Protein AF-A0A2Z5UQM5-F1 (afdb_monomer)

Solvent-accessible surface area (backbone atoms only — not comparable to full-atom values): 4118 Å² total; per-residue (Å²): 135,83,75,51,75,68,53,48,39,49,53,52,24,51,51,41,37,73,75,43,49,93,46,27,67,57,54,48,52,53,52,33,52,55,28,55,76,72,65,35,61,70,58,28,55,54,47,50,55,22,49,55,47,41,55,53,48,54,58,59,55,59,65,71,74,68,82,81,82,80,136

pLDDT: mean 84.03, std 16.04, range [37.59, 97.31]

Secondary structure (DSSP, 8-state):
-PPPHHHHHHHHHHHHHHHHGGGHHHHHHHHHHHHHHTT-HHHHHHHHHHHHHHHHHHHHHTTTT-SS---

Sequence (71 aa):
MSLSPEQHVWACALEVERQHGERANLFVAERIGALALTGDLAGVEMWKAIAKRLDQLGRADGVSDQRKICP

Structure (mmCIF, N/CA/C/O backbone):
data_AF-A0A2Z5UQM5-F1
#
_entry.id   AF-A0A2Z5UQM5-F1
#
loop_
_atom_site.group_PDB
_atom_site.id
_atom_site.type_symbol
_atom_site.label_atom_id
_atom_site.label_alt_id
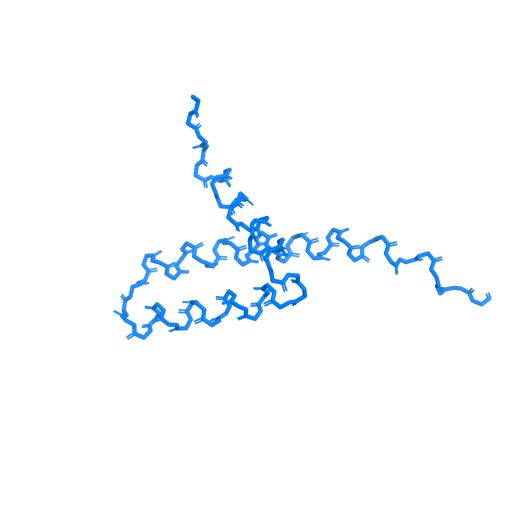_atom_site.label_comp_id
_atom_site.label_asym_id
_atom_site.label_entity_id
_atom_site.label_seq_id
_atom_site.pdbx_PDB_ins_code
_atom_site.Cartn_x
_atom_site.Cartn_y
_atom_site.Cartn_z
_atom_site.occupancy
_atom_site.B_iso_or_equiv
_atom_site.auth_seq_id
_atom_site.auth_comp_id
_atom_site.auth_asym_id
_atom_site.auth_atom_id
_atom_site.pdbx_PDB_model_num
ATOM 1 N N . MET A 1 1 ? 15.821 18.660 0.182 1.00 46.81 1 MET A N 1
ATOM 2 C CA . MET A 1 1 ? 14.708 18.524 -0.780 1.00 46.81 1 MET A CA 1
ATOM 3 C C . MET A 1 1 ? 13.786 17.446 -0.246 1.00 46.81 1 MET A C 1
ATOM 5 O O . MET A 1 1 ? 14.211 16.302 -0.187 1.00 46.81 1 MET A O 1
ATOM 9 N N . SER A 1 2 ? 12.600 17.810 0.240 1.00 70.44 2 SER A N 1
ATOM 10 C CA . SER A 1 2 ? 11.619 16.831 0.722 1.00 70.44 2 SER A CA 1
ATOM 11 C C . SER A 1 2 ? 10.867 16.260 -0.473 1.00 70.44 2 SER A C 1
ATOM 13 O O . SER A 1 2 ? 10.385 17.029 -1.305 1.00 70.44 2 SER A O 1
ATOM 15 N N . LEU A 1 3 ? 10.797 14.935 -0.577 1.00 74.25 3 LEU A N 1
ATOM 16 C CA . LEU A 1 3 ? 9.957 14.276 -1.571 1.00 74.25 3 LEU A CA 1
ATOM 17 C C . LEU A 1 3 ? 8.490 14.601 -1.253 1.00 74.25 3 LEU A C 1
ATOM 19 O O . LEU A 1 3 ? 8.095 14.666 -0.086 1.00 74.25 3 LEU A O 1
ATOM 23 N N . SER A 1 4 ? 7.673 14.832 -2.278 1.00 85.56 4 SER A N 1
ATOM 24 C CA . SER A 1 4 ? 6.229 14.968 -2.069 1.00 85.56 4 SER A CA 1
ATOM 25 C C . SER A 1 4 ? 5.638 13.620 -1.617 1.00 85.56 4 SER A C 1
ATOM 27 O O . SER A 1 4 ? 6.214 12.570 -1.917 1.00 85.56 4 SER A O 1
ATOM 29 N N . PRO A 1 5 ? 4.479 13.596 -0.932 1.00 82.00 5 PRO A N 1
ATOM 30 C CA . PRO A 1 5 ? 3.833 12.343 -0.528 1.00 82.00 5 PRO A CA 1
ATOM 31 C C . PRO A 1 5 ? 3.637 11.363 -1.694 1.00 82.00 5 PRO A C 1
ATOM 33 O O . PRO A 1 5 ? 3.797 10.156 -1.541 1.00 82.00 5 PRO A O 1
ATOM 36 N N . GLU A 1 6 ? 3.365 11.882 -2.892 1.00 83.94 6 GLU A N 1
ATOM 37 C CA . GLU A 1 6 ? 3.265 11.072 -4.104 1.00 83.94 6 GLU A CA 1
ATOM 38 C C . GLU A 1 6 ? 4.614 10.472 -4.529 1.00 83.94 6 GLU A C 1
ATOM 40 O O . GLU A 1 6 ? 4.676 9.292 -4.873 1.00 83.94 6 GLU A O 1
ATOM 45 N N . GLN A 1 7 ? 5.698 11.250 -4.470 1.00 87.62 7 GLN A N 1
ATOM 46 C CA . GLN A 1 7 ? 7.044 10.767 -4.789 1.00 87.62 7 GLN A CA 1
ATOM 47 C C . GLN A 1 7 ? 7.519 9.705 -3.790 1.00 87.62 7 GLN A C 1
ATOM 49 O O . GLN A 1 7 ? 8.169 8.743 -4.191 1.00 87.62 7 GLN A O 1
ATOM 54 N N . HIS A 1 8 ? 7.150 9.833 -2.512 1.00 88.06 8 HIS A N 1
ATOM 55 C CA . HIS A 1 8 ? 7.405 8.804 -1.502 1.00 88.06 8 HIS A CA 1
ATOM 56 C C . HIS A 1 8 ? 6.725 7.476 -1.858 1.00 88.06 8 HIS A C 1
ATOM 58 O O . HIS A 1 8 ? 7.375 6.433 -1.832 1.00 88.06 8 HIS A O 1
ATOM 64 N N . VAL A 1 9 ? 5.446 7.505 -2.250 1.00 90.25 9 VAL A N 1
ATOM 65 C CA . VAL A 1 9 ? 4.708 6.289 -2.639 1.00 90.25 9 VAL A CA 1
ATOM 66 C C . VAL A 1 9 ? 5.324 5.634 -3.878 1.00 90.25 9 VAL A C 1
ATOM 68 O O . VAL A 1 9 ? 5.459 4.413 -3.917 1.00 90.25 9 VAL A O 1
ATOM 71 N N . TRP A 1 10 ? 5.739 6.427 -4.869 1.00 90.19 10 TRP A N 1
ATOM 72 C CA . TRP A 1 10 ? 6.436 5.919 -6.055 1.00 90.19 10 TRP A CA 1
ATOM 73 C C . TRP A 1 10 ? 7.795 5.298 -5.726 1.00 90.19 10 TRP A C 1
ATOM 75 O O . TRP A 1 10 ? 8.106 4.224 -6.235 1.00 90.19 10 TRP A O 1
ATOM 85 N N . ALA A 1 11 ? 8.582 5.925 -4.849 1.00 91.00 11 ALA A N 1
ATOM 86 C CA . ALA A 1 11 ? 9.859 5.372 -4.407 1.00 91.00 11 ALA A CA 1
ATOM 87 C C . ALA A 1 11 ? 9.668 4.031 -3.680 1.00 91.00 11 ALA A C 1
ATOM 89 O O . ALA A 1 11 ? 10.392 3.078 -3.953 1.00 91.00 11 ALA A O 1
ATOM 90 N N . CYS A 1 12 ? 8.654 3.925 -2.815 1.00 91.31 12 CYS A N 1
ATOM 91 C CA . CYS A 1 12 ? 8.310 2.665 -2.156 1.00 91.31 12 CYS A CA 1
ATOM 92 C C . CYS A 1 12 ? 7.844 1.593 -3.149 1.00 91.31 12 CYS A C 1
ATOM 94 O O . CYS A 1 12 ? 8.241 0.441 -3.015 1.00 91.31 12 CYS A O 1
ATOM 96 N N . ALA A 1 13 ? 7.029 1.951 -4.145 1.00 91.19 13 ALA A N 1
ATOM 97 C CA . ALA A 1 13 ? 6.576 1.011 -5.170 1.00 91.19 13 ALA A CA 1
ATOM 98 C C . ALA A 1 13 ? 7.743 0.457 -5.997 1.00 91.19 13 ALA A C 1
ATOM 100 O O . ALA A 1 13 ? 7.848 -0.755 -6.154 1.00 91.19 13 ALA A O 1
ATOM 101 N N . LEU A 1 14 ? 8.653 1.324 -6.449 1.00 91.19 14 LEU A N 1
ATOM 102 C CA . LEU A 1 14 ? 9.856 0.912 -7.174 1.00 91.19 14 LEU A CA 1
ATOM 103 C C . LEU A 1 14 ? 10.759 0.024 -6.319 1.00 91.19 14 LEU A C 1
ATOM 105 O O . LEU A 1 14 ? 11.278 -0.973 -6.801 1.00 91.19 14 LEU A O 1
ATOM 109 N N . GLU A 1 15 ? 10.937 0.353 -5.043 1.00 92.56 15 GLU A N 1
ATOM 110 C CA . GLU A 1 15 ? 11.748 -0.466 -4.145 1.00 92.56 15 GLU A CA 1
ATOM 111 C C . GLU A 1 15 ? 11.142 -1.866 -3.950 1.00 92.56 15 GLU A C 1
ATOM 113 O O . GLU A 1 15 ? 11.851 -2.868 -4.016 1.00 92.56 15 GLU A O 1
ATOM 118 N N . VAL A 1 16 ? 9.818 -1.956 -3.787 1.00 92.62 16 VAL A N 1
ATOM 119 C CA . VAL A 1 16 ? 9.107 -3.239 -3.678 1.00 92.62 16 VAL A CA 1
ATOM 120 C C . VAL A 1 16 ? 9.202 -4.045 -4.977 1.00 92.62 16 VAL A C 1
ATOM 122 O O . VAL A 1 16 ? 9.451 -5.249 -4.922 1.00 92.62 16 VAL A O 1
ATOM 125 N N . GLU A 1 17 ? 9.051 -3.404 -6.138 1.00 90.25 17 GLU A N 1
ATOM 126 C CA . GLU A 1 17 ? 9.255 -4.044 -7.443 1.00 90.25 17 GLU A CA 1
ATOM 127 C C . GLU A 1 17 ? 10.683 -4.584 -7.576 1.00 90.25 17 GLU A C 1
ATOM 129 O O . GLU A 1 17 ? 10.877 -5.748 -7.911 1.00 90.25 17 GLU A O 1
ATOM 134 N N . ARG A 1 18 ? 11.695 -3.788 -7.222 1.00 90.94 18 ARG A N 1
ATOM 135 C CA . ARG A 1 18 ? 13.101 -4.196 -7.313 1.00 90.94 18 ARG A CA 1
ATOM 136 C C . ARG A 1 18 ? 13.456 -5.351 -6.383 1.00 90.94 18 ARG A C 1
ATOM 138 O O . ARG A 1 18 ? 14.283 -6.182 -6.749 1.00 90.94 18 ARG A O 1
ATOM 145 N N . GLN A 1 19 ? 12.871 -5.399 -5.187 1.00 92.19 19 GLN A N 1
ATOM 146 C CA . GLN A 1 19 ? 13.142 -6.462 -4.216 1.00 92.19 19 GLN A CA 1
ATOM 147 C C . GLN A 1 19 ? 12.398 -7.764 -4.532 1.00 92.19 19 GLN A C 1
ATOM 149 O O . GLN A 1 19 ? 12.941 -8.847 -4.315 1.00 92.19 19 GLN A O 1
ATOM 154 N N . HIS A 1 20 ? 11.156 -7.675 -5.013 1.00 90.25 20 HIS A N 1
ATOM 155 C CA . HIS A 1 20 ? 10.266 -8.833 -5.129 1.00 90.25 20 HIS A CA 1
ATOM 156 C C . HIS A 1 20 ? 9.941 -9.238 -6.575 1.00 90.25 20 HIS A C 1
ATOM 158 O O . HIS A 1 20 ? 9.414 -10.334 -6.782 1.00 90.25 20 HIS A O 1
ATOM 164 N N . GLY A 1 21 ? 10.245 -8.397 -7.565 1.00 88.94 21 GLY A N 1
ATOM 165 C CA . GLY A 1 21 ? 9.973 -8.628 -8.985 1.00 88.94 21 GLY A CA 1
ATOM 166 C C . GLY A 1 21 ? 8.509 -8.986 -9.233 1.00 88.94 21 GLY A C 1
ATOM 167 O O . GLY A 1 21 ? 7.594 -8.318 -8.754 1.00 88.94 21 GLY A O 1
ATOM 168 N N . GLU A 1 22 ? 8.279 -10.116 -9.899 1.00 86.38 22 GLU A N 1
ATOM 169 C CA . GLU A 1 22 ? 6.942 -10.663 -10.182 1.00 86.38 22 GLU A CA 1
ATOM 170 C C . GLU A 1 22 ? 6.096 -10.913 -8.918 1.00 86.38 22 GLU A C 1
ATOM 172 O O . GLU A 1 22 ? 4.865 -10.899 -8.964 1.00 86.38 22 GLU A O 1
ATOM 177 N N . ARG A 1 23 ? 6.738 -11.111 -7.758 1.00 89.88 23 ARG A N 1
ATOM 178 C CA . ARG A 1 23 ? 6.057 -11.336 -6.472 1.00 89.88 23 ARG A CA 1
ATOM 179 C C . ARG A 1 23 ? 5.697 -10.043 -5.743 1.00 89.88 23 ARG A C 1
ATOM 181 O O . ARG A 1 23 ? 5.078 -10.120 -4.682 1.00 89.88 23 ARG A O 1
ATOM 188 N N . ALA A 1 24 ? 6.041 -8.872 -6.282 1.00 91.38 24 ALA A N 1
ATOM 189 C CA . ALA A 1 24 ? 5.765 -7.574 -5.664 1.00 91.38 24 ALA A CA 1
ATOM 190 C C . ALA A 1 24 ? 4.276 -7.381 -5.336 1.00 91.38 24 ALA A C 1
ATOM 192 O O . ALA A 1 24 ? 3.931 -6.981 -4.224 1.00 91.38 24 ALA A O 1
ATOM 193 N N . ASN A 1 25 ? 3.386 -7.748 -6.262 1.00 89.44 25 ASN A N 1
ATOM 194 C CA . ASN A 1 25 ? 1.939 -7.636 -6.060 1.00 89.44 25 ASN A CA 1
ATOM 195 C C . ASN A 1 25 ? 1.432 -8.545 -4.929 1.00 89.44 25 ASN A C 1
ATOM 197 O O . ASN A 1 25 ? 0.606 -8.121 -4.120 1.00 89.44 25 ASN A O 1
ATOM 201 N N . LEU A 1 26 ? 1.957 -9.772 -4.841 1.00 92.88 26 LEU A N 1
ATOM 202 C CA . LEU A 1 26 ? 1.615 -10.708 -3.769 1.00 92.88 26 LEU A CA 1
ATOM 203 C C . LEU A 1 26 ? 2.099 -10.184 -2.413 1.00 92.88 26 LEU A C 1
ATOM 205 O O . LEU A 1 26 ? 1.320 -10.138 -1.465 1.00 92.88 26 LEU A O 1
ATOM 209 N N . PHE A 1 27 ? 3.347 -9.718 -2.344 1.00 94.81 27 PHE A N 1
ATOM 210 C CA . PHE A 1 27 ? 3.912 -9.150 -1.122 1.00 94.81 27 PHE A CA 1
ATOM 211 C C . PHE A 1 27 ? 3.080 -7.968 -0.610 1.00 94.81 27 PHE A C 1
ATOM 213 O O . PHE A 1 27 ? 2.759 -7.892 0.574 1.00 94.81 27 PHE A O 1
ATOM 220 N N . VAL A 1 28 ? 2.667 -7.056 -1.493 1.00 94.88 28 VAL A N 1
ATOM 221 C CA . VAL A 1 28 ? 1.828 -5.918 -1.094 1.00 94.88 28 VAL A CA 1
ATOM 222 C C . VAL A 1 28 ? 0.459 -6.365 -0.583 1.00 94.88 28 VAL A C 1
ATOM 224 O O . VAL A 1 28 ? -0.009 -5.832 0.425 1.00 94.88 28 VAL A O 1
ATOM 227 N N . ALA A 1 29 ? -0.161 -7.368 -1.208 1.00 94.38 29 ALA A N 1
ATOM 228 C CA . ALA A 1 29 ? -1.425 -7.926 -0.730 1.00 94.38 29 ALA A CA 1
ATOM 229 C C . ALA A 1 29 ? -1.289 -8.543 0.676 1.00 94.38 29 ALA A C 1
ATOM 231 O O . ALA A 1 29 ? -2.122 -8.282 1.547 1.00 94.38 29 ALA A O 1
ATOM 232 N N . GLU A 1 30 ? -0.210 -9.290 0.930 1.00 96.12 30 GLU A N 1
ATOM 233 C CA . GLU A 1 30 ? 0.096 -9.862 2.249 1.00 96.12 30 GLU A CA 1
ATOM 234 C C . GLU A 1 30 ? 0.302 -8.770 3.308 1.00 96.12 30 GLU A C 1
ATOM 236 O O . GLU A 1 30 ? -0.237 -8.860 4.414 1.00 96.12 30 GLU A O 1
ATOM 241 N N . ARG A 1 31 ? 1.026 -7.694 2.968 1.00 96.06 31 ARG A N 1
ATOM 242 C CA . ARG A 1 31 ? 1.255 -6.559 3.876 1.00 96.06 31 ARG A CA 1
ATOM 243 C C . ARG A 1 31 ? -0.029 -5.816 4.221 1.00 96.06 31 ARG A C 1
ATOM 245 O O . ARG A 1 31 ? -0.220 -5.472 5.387 1.00 96.06 31 ARG A O 1
ATOM 252 N N . ILE A 1 32 ? -0.920 -5.611 3.252 1.00 96.56 32 ILE A N 1
ATOM 253 C CA . ILE A 1 32 ? -2.245 -5.031 3.501 1.00 96.56 32 ILE A CA 1
ATOM 254 C C . ILE A 1 32 ? -3.055 -5.926 4.443 1.00 96.56 32 ILE A C 1
ATOM 256 O O . ILE A 1 32 ? -3.630 -5.426 5.408 1.00 96.56 32 ILE A O 1
ATOM 260 N N . GLY A 1 33 ? -3.073 -7.240 4.196 1.00 95.44 33 GLY A N 1
ATOM 261 C CA . GLY A 1 33 ? -3.770 -8.200 5.053 1.00 95.44 33 GLY A CA 1
ATOM 262 C C . GLY A 1 33 ? -3.261 -8.170 6.495 1.00 95.44 33 GLY A C 1
ATOM 263 O O . GLY A 1 33 ? -4.058 -8.085 7.426 1.00 95.44 33 GLY A O 1
ATOM 264 N N . ALA A 1 34 ? -1.940 -8.149 6.685 1.00 97.06 34 ALA A N 1
ATOM 265 C CA . ALA A 1 34 ? -1.330 -8.057 8.010 1.00 97.06 34 ALA A CA 1
ATOM 266 C C . ALA A 1 34 ? -1.738 -6.774 8.759 1.00 97.06 34 ALA A C 1
ATOM 268 O O . ALA A 1 34 ? -2.102 -6.845 9.930 1.00 97.06 34 ALA A O 1
ATOM 269 N N . LEU A 1 35 ? -1.739 -5.619 8.086 1.00 96.25 35 LEU A N 1
ATOM 270 C CA . LEU A 1 35 ? -2.133 -4.337 8.690 1.00 96.25 35 LEU A CA 1
ATOM 271 C C . LEU A 1 35 ? -3.628 -4.274 9.019 1.00 96.25 35 LEU A C 1
ATOM 273 O O . LEU A 1 35 ? -4.023 -3.726 10.048 1.00 96.25 35 LEU A O 1
ATOM 277 N N . ALA A 1 36 ? -4.467 -4.875 8.174 1.00 96.44 36 ALA A N 1
ATOM 278 C CA . ALA A 1 36 ? -5.896 -4.986 8.438 1.00 96.44 36 ALA A CA 1
ATOM 279 C C . ALA A 1 36 ? -6.172 -5.831 9.692 1.00 96.44 36 ALA A C 1
ATOM 281 O O . ALA A 1 36 ? -7.012 -5.452 10.507 1.00 96.44 36 ALA A O 1
ATOM 282 N N . LEU A 1 37 ? -5.431 -6.929 9.887 1.00 97.31 37 LEU A N 1
ATOM 283 C CA . LEU A 1 37 ? -5.545 -7.775 11.081 1.00 97.31 37 LEU A CA 1
ATOM 284 C C . LEU A 1 37 ? -5.126 -7.047 12.364 1.00 97.31 37 LEU A C 1
ATOM 286 O O . LEU A 1 37 ? -5.699 -7.299 13.420 1.00 97.31 37 LEU A O 1
ATOM 290 N N . THR A 1 38 ? -4.162 -6.127 12.283 1.00 96.25 38 THR A N 1
ATOM 291 C CA . THR A 1 38 ? -3.759 -5.287 13.422 1.00 96.25 38 THR A CA 1
ATOM 292 C C . THR A 1 38 ? -4.655 -4.061 13.620 1.00 96.25 38 THR A C 1
ATOM 294 O O . THR A 1 38 ? -4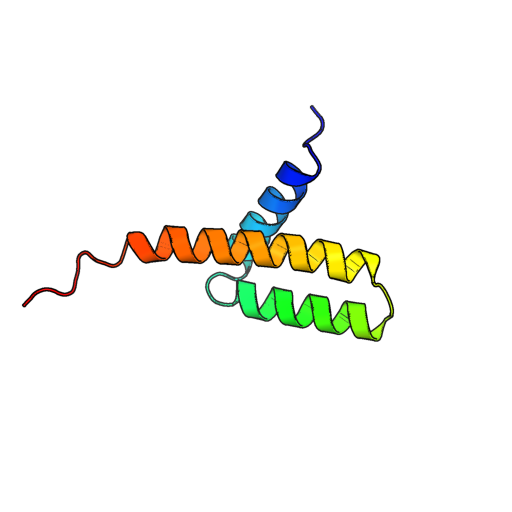.452 -3.317 14.576 1.00 96.25 38 THR A O 1
ATOM 297 N N . GLY A 1 39 ? -5.630 -3.827 12.733 1.00 96.25 39 GLY A N 1
ATOM 298 C CA . GLY A 1 39 ? -6.518 -2.662 12.772 1.00 96.25 39 GLY A CA 1
ATOM 299 C C . GLY A 1 39 ? -5.874 -1.350 12.308 1.00 96.25 39 GLY A C 1
ATOM 300 O O . GLY A 1 39 ? -6.445 -0.282 12.527 1.00 96.25 39 GLY A O 1
ATOM 301 N N . ASP A 1 40 ? -4.708 -1.402 11.657 1.00 96.75 40 ASP A N 1
ATOM 302 C CA . ASP A 1 40 ? -4.015 -0.211 11.156 1.00 96.75 40 ASP A CA 1
ATOM 303 C C . ASP A 1 40 ? -4.555 0.199 9.780 1.00 96.75 40 ASP A C 1
ATOM 305 O O . ASP A 1 40 ? -3.9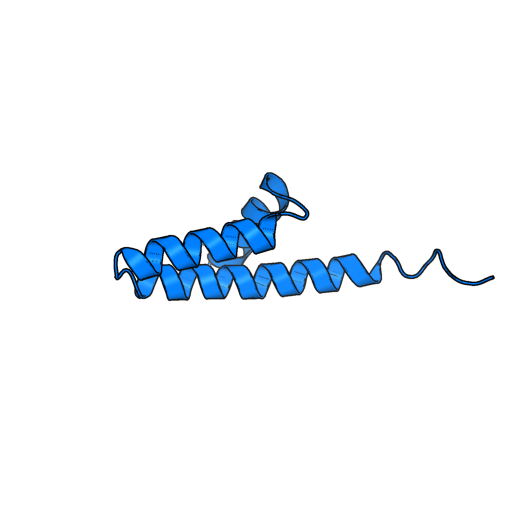91 -0.100 8.724 1.00 96.75 40 ASP A O 1
ATOM 309 N N . LEU A 1 41 ? -5.685 0.905 9.800 1.00 95.12 41 LEU A N 1
ATOM 310 C CA . LEU A 1 41 ? -6.340 1.389 8.585 1.00 95.12 41 LEU A CA 1
ATOM 311 C C . LEU A 1 41 ? -5.502 2.439 7.839 1.00 95.12 41 LEU A C 1
ATOM 313 O O . LEU A 1 41 ? -5.534 2.477 6.611 1.00 95.12 41 LEU A O 1
ATOM 317 N N . ALA A 1 42 ? -4.730 3.264 8.552 1.00 94.44 42 ALA A N 1
ATOM 318 C CA . ALA A 1 42 ? -3.871 4.270 7.928 1.00 94.44 42 ALA A CA 1
ATOM 319 C C . ALA A 1 42 ? -2.735 3.605 7.137 1.00 94.44 42 ALA A C 1
ATOM 321 O O . ALA A 1 42 ? -2.470 3.971 5.989 1.00 94.44 42 ALA A O 1
ATOM 322 N N . GLY A 1 43 ? -2.124 2.571 7.720 1.00 94.06 43 GLY A N 1
ATOM 323 C CA . GLY A 1 43 ? -1.176 1.707 7.031 1.00 94.06 43 GLY A CA 1
ATOM 324 C C . GLY A 1 43 ? -1.804 1.037 5.810 1.00 94.06 43 GLY A C 1
ATOM 325 O O . GLY A 1 43 ? -1.228 1.092 4.723 1.00 94.06 43 GLY A O 1
ATOM 326 N N . VAL A 1 44 ? -3.002 0.457 5.944 1.00 96.38 44 VAL A N 1
ATOM 327 C CA . VAL A 1 44 ? -3.712 -0.173 4.817 1.00 96.38 44 VAL A CA 1
ATOM 328 C C . VAL A 1 44 ? -3.879 0.793 3.640 1.00 96.38 44 VAL A C 1
ATOM 330 O O . VAL A 1 44 ? -3.557 0.427 2.509 1.00 96.38 44 VAL A O 1
ATOM 333 N N . GLU A 1 45 ? -4.336 2.023 3.877 1.00 95.50 45 GLU A N 1
ATOM 334 C CA . GLU A 1 45 ? -4.533 3.004 2.801 1.00 95.50 45 GLU A CA 1
ATOM 335 C C . GLU A 1 45 ? -3.215 3.409 2.125 1.00 95.50 45 GLU A C 1
ATOM 337 O O . GLU A 1 45 ? -3.150 3.517 0.897 1.00 95.50 45 GLU A O 1
ATOM 342 N N . MET A 1 46 ? -2.129 3.540 2.893 1.00 94.19 46 MET A N 1
ATOM 343 C CA . MET A 1 46 ? -0.803 3.806 2.332 1.00 94.19 46 MET A CA 1
ATOM 344 C C . MET A 1 46 ? -0.323 2.658 1.432 1.00 94.19 46 MET A C 1
ATOM 346 O O . MET A 1 46 ? 0.138 2.894 0.313 1.00 94.19 46 MET A O 1
ATOM 350 N N . TRP A 1 47 ? -0.471 1.408 1.873 1.00 95.31 47 TRP A N 1
ATOM 351 C CA . TRP A 1 47 ? -0.062 0.244 1.082 1.00 95.31 47 TRP A CA 1
ATOM 352 C C . TRP A 1 47 ? -0.957 0.008 -0.141 1.00 95.31 47 TRP A C 1
ATOM 354 O O . TRP A 1 47 ? -0.460 -0.414 -1.185 1.00 95.31 47 TRP A O 1
ATOM 364 N N . LYS A 1 48 ? -2.244 0.374 -0.084 1.00 95.50 48 LYS A N 1
ATOM 365 C CA . LYS A 1 48 ? -3.115 0.422 -1.272 1.00 95.50 48 LYS A CA 1
ATOM 366 C C . LYS A 1 48 ? -2.634 1.449 -2.300 1.00 95.50 48 LYS A C 1
ATOM 368 O O . LYS A 1 48 ? -2.680 1.177 -3.500 1.00 95.50 48 LYS A O 1
ATOM 373 N N . ALA A 1 49 ? -2.146 2.610 -1.859 1.00 95.12 49 ALA A N 1
ATOM 374 C CA . ALA A 1 49 ? -1.570 3.602 -2.767 1.00 95.12 49 ALA A CA 1
ATOM 375 C C . ALA A 1 49 ? -0.315 3.060 -3.475 1.00 95.12 49 ALA A C 1
ATOM 377 O O . ALA A 1 49 ? -0.167 3.261 -4.680 1.00 95.12 49 ALA A O 1
ATOM 378 N N . ILE A 1 50 ? 0.537 2.316 -2.758 1.00 93.56 50 ILE A N 1
ATOM 379 C CA . ILE A 1 50 ? 1.705 1.619 -3.326 1.00 93.56 50 ILE A CA 1
ATOM 380 C C . ILE A 1 50 ? 1.261 0.560 -4.346 1.00 93.56 50 ILE A C 1
ATOM 382 O O . ILE A 1 50 ? 1.772 0.548 -5.465 1.00 93.56 50 ILE A O 1
ATOM 386 N N . ALA A 1 51 ? 0.262 -0.267 -4.011 1.00 93.31 51 ALA A N 1
ATOM 387 C CA . ALA A 1 51 ? -0.293 -1.283 -4.913 1.00 93.31 51 ALA A CA 1
ATOM 388 C C . ALA A 1 51 ? -0.750 -0.680 -6.251 1.00 93.31 51 ALA A C 1
ATOM 390 O O . ALA A 1 51 ? -0.472 -1.222 -7.318 1.00 93.31 51 ALA A O 1
ATOM 391 N N . LYS A 1 52 ? -1.400 0.490 -6.205 1.00 92.62 52 LYS A N 1
ATOM 392 C CA . LYS A 1 52 ? -1.840 1.206 -7.409 1.00 92.62 52 LYS A CA 1
ATOM 393 C C . LYS A 1 52 ? -0.670 1.641 -8.295 1.00 92.62 52 LYS A C 1
ATOM 395 O O . LYS A 1 52 ? -0.815 1.646 -9.513 1.00 92.62 52 LYS A O 1
ATOM 400 N N . ARG A 1 53 ? 0.473 2.026 -7.715 1.00 91.88 53 ARG A N 1
ATOM 401 C CA . ARG A 1 53 ? 1.673 2.389 -8.492 1.00 91.88 53 ARG A CA 1
ATOM 402 C C . ARG A 1 53 ? 2.375 1.161 -9.062 1.00 91.88 53 ARG A C 1
ATOM 404 O O . ARG A 1 53 ? 2.808 1.208 -10.205 1.00 91.88 53 ARG A O 1
ATOM 411 N N . LEU A 1 54 ? 2.411 0.055 -8.321 1.00 90.06 54 LEU A N 1
ATOM 412 C CA . LEU A 1 54 ? 2.924 -1.224 -8.822 1.00 90.06 54 LEU A CA 1
ATOM 413 C C . LEU A 1 54 ? 2.113 -1.761 -10.007 1.00 90.06 54 LEU A C 1
ATOM 415 O O . LEU A 1 54 ? 2.698 -2.180 -11.000 1.00 90.06 54 LEU A O 1
ATOM 419 N N . ASP A 1 55 ? 0.781 -1.675 -9.963 1.00 88.88 55 ASP A N 1
ATOM 420 C CA . ASP A 1 55 ? -0.064 -2.037 -11.111 1.00 88.88 55 ASP A CA 1
ATOM 421 C C . ASP A 1 55 ? 0.229 -1.147 -12.335 1.00 88.88 55 ASP A C 1
ATOM 423 O O . ASP A 1 55 ? 0.259 -1.621 -13.469 1.00 88.88 55 ASP A O 1
ATOM 427 N N . GLN A 1 56 ? 0.515 0.143 -12.116 1.00 87.75 56 GLN A N 1
ATOM 428 C 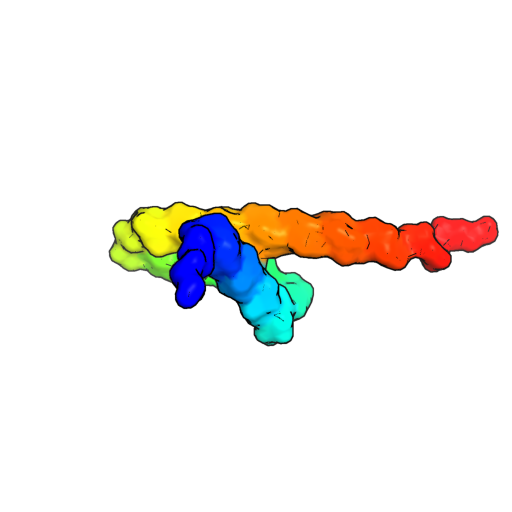CA . GLN A 1 56 ? 0.933 1.060 -13.184 1.00 87.75 56 GLN A CA 1
ATOM 429 C C . GLN A 1 56 ? 2.297 0.678 -13.782 1.00 87.75 56 GLN A C 1
ATOM 431 O O . GLN A 1 56 ? 2.454 0.771 -14.998 1.00 87.75 56 GLN A O 1
ATOM 436 N N . LEU A 1 57 ? 3.246 0.220 -12.959 1.00 85.50 57 LEU A N 1
ATOM 437 C CA . LEU A 1 57 ? 4.555 -0.271 -13.405 1.00 85.50 57 LEU A CA 1
ATOM 438 C C . LEU A 1 57 ? 4.422 -1.555 -14.233 1.00 85.50 57 LEU A C 1
ATOM 440 O O . LEU A 1 57 ? 4.905 -1.602 -15.360 1.00 85.50 57 LEU A O 1
ATOM 444 N N . GLY A 1 58 ? 3.671 -2.549 -13.750 1.00 79.12 58 GLY A N 1
ATOM 445 C CA . GLY A 1 58 ? 3.455 -3.806 -14.479 1.00 79.12 58 GLY A CA 1
ATOM 446 C C . GLY A 1 58 ? 2.744 -3.617 -15.826 1.00 79.12 58 GLY A C 1
ATOM 447 O O . GLY A 1 58 ? 3.068 -4.290 -16.804 1.00 79.12 58 GLY A O 1
ATOM 448 N N . ARG A 1 59 ? 1.815 -2.654 -15.923 1.00 73.62 59 ARG A N 1
ATOM 449 C CA . ARG A 1 59 ? 1.190 -2.279 -17.206 1.00 73.62 59 ARG A CA 1
ATOM 450 C C . ARG A 1 59 ? 2.155 -1.573 -18.156 1.00 73.62 59 ARG A C 1
ATOM 452 O O . ARG A 1 59 ? 2.024 -1.743 -19.364 1.00 73.62 59 ARG A O 1
ATOM 459 N N . ALA A 1 60 ? 3.084 -0.772 -17.635 1.00 64.00 60 ALA A N 1
ATOM 460 C CA . ALA A 1 60 ? 4.102 -0.112 -18.448 1.00 64.00 60 ALA A CA 1
ATOM 461 C C . ALA A 1 60 ? 5.140 -1.118 -18.977 1.00 64.00 60 ALA A C 1
ATOM 463 O O . ALA A 1 60 ? 5.543 -1.020 -20.136 1.00 64.00 60 ALA A O 1
ATOM 464 N N . ASP A 1 61 ? 5.510 -2.113 -18.167 1.00 57.62 61 ASP A N 1
ATOM 465 C CA . ASP A 1 61 ? 6.459 -3.163 -18.552 1.00 57.62 61 ASP A CA 1
ATOM 466 C C . ASP A 1 61 ? 5.846 -4.149 -19.567 1.00 57.62 61 ASP A C 1
ATOM 468 O O . ASP A 1 61 ? 6.462 -4.482 -20.581 1.00 57.62 61 ASP A O 1
ATOM 472 N N . GLY A 1 62 ? 4.562 -4.494 -19.401 1.00 50.91 62 GLY A N 1
ATOM 473 C CA . GLY A 1 62 ? 3.809 -5.363 -20.318 1.00 50.91 62 GLY A CA 1
ATOM 474 C C . GLY A 1 62 ? 3.602 -4.819 -21.744 1.00 50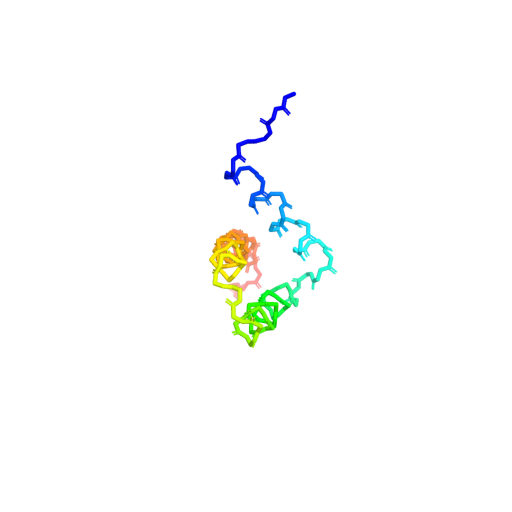.91 62 GLY A C 1
ATOM 47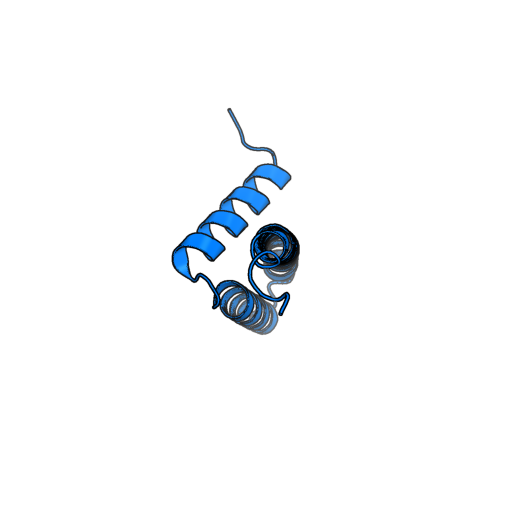5 O O . GLY A 1 62 ? 3.185 -5.566 -22.627 1.00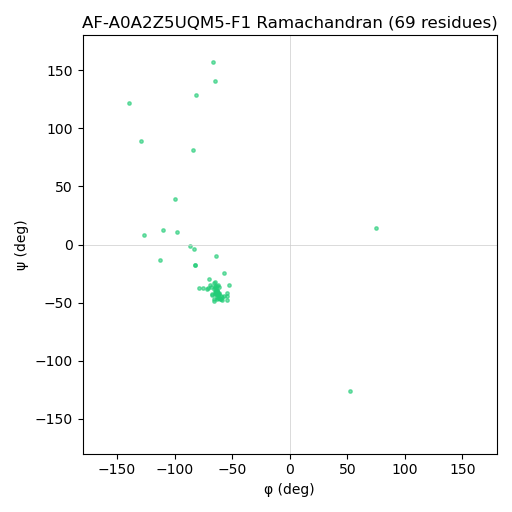 50.91 62 GLY A O 1
ATOM 476 N N . VAL A 1 63 ? 3.917 -3.544 -22.010 1.00 49.91 63 VAL A N 1
ATOM 477 C CA . VAL A 1 63 ? 3.948 -2.980 -23.377 1.00 49.91 63 VAL A CA 1
ATOM 478 C C . VAL A 1 63 ? 5.276 -3.287 -24.095 1.00 49.91 63 VAL A C 1
ATOM 480 O O . VAL A 1 63 ? 5.332 -3.247 -25.326 1.00 49.91 63 VAL A O 1
ATOM 483 N N . SER A 1 64 ? 6.343 -3.665 -23.379 1.00 46.97 64 SER A N 1
ATOM 484 C CA . SER A 1 64 ? 7.624 -4.039 -24.004 1.00 46.97 64 SER A CA 1
ATOM 485 C C . SER A 1 64 ? 7.676 -5.487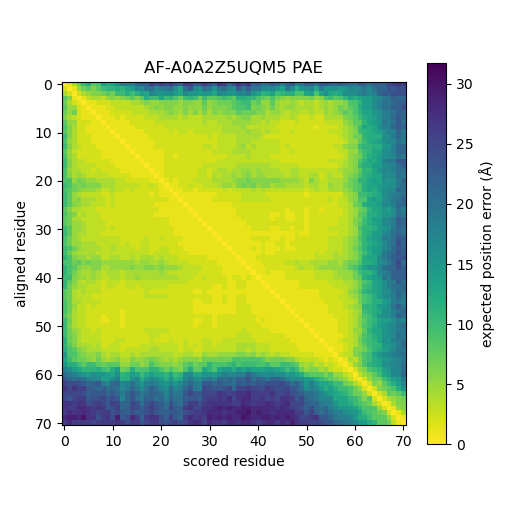 -24.514 1.00 46.97 64 SER A C 1
ATOM 487 O O . SER A 1 64 ? 8.473 -5.767 -25.413 1.00 46.97 64 SER A O 1
ATOM 489 N N . ASP A 1 65 ? 6.779 -6.370 -24.059 1.00 47.69 65 ASP A N 1
ATOM 490 C CA . ASP A 1 65 ? 6.675 -7.778 -24.488 1.00 47.69 65 ASP A CA 1
ATOM 491 C C . ASP A 1 65 ? 5.555 -8.018 -25.529 1.00 47.69 65 ASP A C 1
ATOM 493 O O . ASP A 1 65 ? 4.834 -9.002 -25.498 1.00 47.69 65 ASP A O 1
ATOM 497 N N . GLN A 1 66 ? 5.359 -7.107 -26.490 1.00 52.06 66 GLN A N 1
ATOM 498 C CA . GLN A 1 66 ? 4.484 -7.354 -27.661 1.00 52.06 66 GLN A CA 1
ATOM 499 C C . GLN A 1 66 ? 5.260 -7.487 -28.979 1.00 52.06 66 GLN A C 1
ATOM 501 O O . GLN A 1 66 ? 4.678 -7.513 -30.058 1.00 52.06 66 GLN A O 1
ATOM 506 N N . ARG A 1 67 ? 6.592 -7.624 -28.918 1.00 52.28 67 ARG A N 1
ATOM 507 C CA . ARG A 1 67 ? 7.458 -7.784 -30.104 1.00 52.28 67 ARG A CA 1
ATOM 508 C C . ARG A 1 67 ? 7.855 -9.231 -30.434 1.00 52.28 67 ARG A C 1
ATOM 510 O O . ARG A 1 67 ? 8.724 -9.420 -31.281 1.00 52.28 67 ARG A O 1
ATOM 517 N N . LYS A 1 68 ? 7.251 -10.254 -29.810 1.00 56.88 68 LYS A N 1
ATOM 518 C CA . LYS A 1 68 ? 7.630 -11.666 -30.048 1.00 56.88 68 LYS A CA 1
ATOM 519 C C . LYS A 1 68 ? 6.528 -12.650 -30.435 1.00 56.88 68 LYS A C 1
ATOM 521 O O . LYS A 1 68 ? 6.836 -13.829 -30.570 1.00 56.88 68 LYS A O 1
ATOM 526 N N . ILE A 1 69 ? 5.304 -12.206 -30.711 1.00 57.03 69 ILE A N 1
ATOM 527 C CA . ILE A 1 69 ? 4.275 -13.073 -31.306 1.00 57.03 69 ILE A CA 1
ATOM 528 C C . ILE A 1 69 ? 3.676 -12.378 -32.533 1.00 57.03 69 ILE A C 1
ATOM 530 O O . ILE A 1 69 ? 2.690 -11.661 -32.436 1.00 57.03 69 ILE A O 1
ATOM 534 N N . CYS A 1 70 ? 4.297 -12.613 -33.687 1.00 37.59 70 CYS A N 1
ATOM 535 C CA . CYS A 1 70 ? 3.635 -12.657 -34.990 1.00 37.59 70 CYS A CA 1
ATOM 536 C C . CYS A 1 70 ? 4.274 -13.831 -35.758 1.00 37.59 70 CYS A C 1
ATOM 538 O O . CYS A 1 70 ? 5.504 -13.831 -35.873 1.00 37.59 70 CYS A O 1
ATOM 540 N N . PRO A 1 71 ? 3.507 -14.845 -36.204 1.00 65.12 71 PRO A N 1
ATOM 541 C CA . PRO A 1 71 ? 3.995 -15.841 -37.157 1.00 65.12 71 PRO A CA 1
ATOM 542 C C . PRO A 1 71 ? 4.225 -15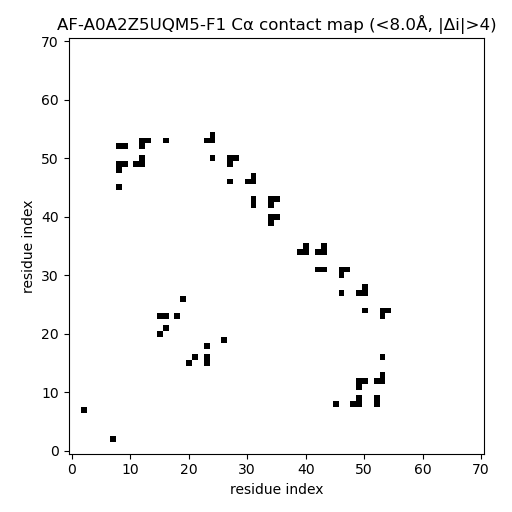.240 -38.551 1.00 65.12 71 PRO A C 1
ATOM 544 O O . PRO A 1 71 ? 3.585 -14.210 -38.871 1.00 65.12 71 PRO A O 1
#

Mean predicted aligned error: 7.56 Å

Foldseek 3Di:
DDDDLLRVLLVVLVVLCVVQPVCSLVVLVVQLVVCVVVVNVVSNVSSVSSNVNNVVVVVVVVVVPPPPDDD

Radius of gyration: 14.64 Å; Cα contacts (8 Å, |Δi|>4): 39; chains: 1; bounding box: 21×34×51 Å